Protein AF-A0A5K0XL33-F1 (afdb_monomer)

Mean predicted aligned error: 4.5 Å

Radius of gyration: 13.96 Å; Cα contacts (8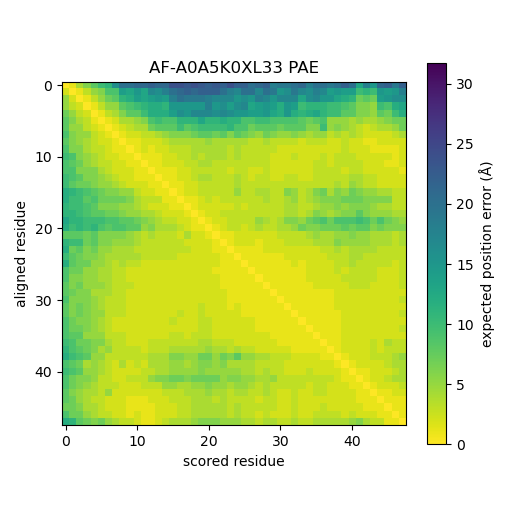 Å, |Δi|>4): 30; chains: 1; bounding box: 24×27×38 Å

Organism: NCBI:txid210225

Foldseek 3Di:
DDDADPAAEAEDEDDDDDDPPDDPVNVVVVVVVVCVVVPQPRHHYHYD

Solvent-accessible surface area (backbone atoms only — not comparable to full-atom values): 3259 Å² total; per-residue (Å²): 134,89,88,71,80,88,56,55,78,44,80,45,77,76,80,90,76,83,59,92,90,68,50,72,66,59,52,49,54,51,52,51,53,51,46,62,75,69,60,55,81,78,38,47,76,45,80,89

Sequence (48 aa):
PMSMVLPGVVGFKLVGKLRNGVTATDLVLTVTQILRKHGVVGKFVEFY

Secondary structure (DSSP, 8-state):
--------EEEE---S-PPTT--HHHHHHHHHHHHHHHT-TTSEEEE-

Nearest PDB structures (foldseek):
  4i03-assembly1_A  TM=4.749E-01  e=5.356E+00  Homo sapiens

pLDDT: mean 91.42, std 6.57, range [67.31, 97.25]

Structure (mmCIF, N/CA/C/O backbone):
data_AF-A0A5K0XL33-F1
#
_entry.id   AF-A0A5K0XL33-F1
#
loop_
_atom_site.group_PDB
_atom_site.id
_atom_site.type_symbol
_atom_site.label_atom_id
_atom_site.label_alt_id
_atom_site.label_comp_id
_atom_site.label_asym_id
_atom_site.label_entity_id
_atom_site.label_seq_id
_atom_site.pdbx_PDB_ins_code
_atom_site.Cartn_x
_atom_site.Cartn_y
_atom_site.Cartn_z
_atom_site.oc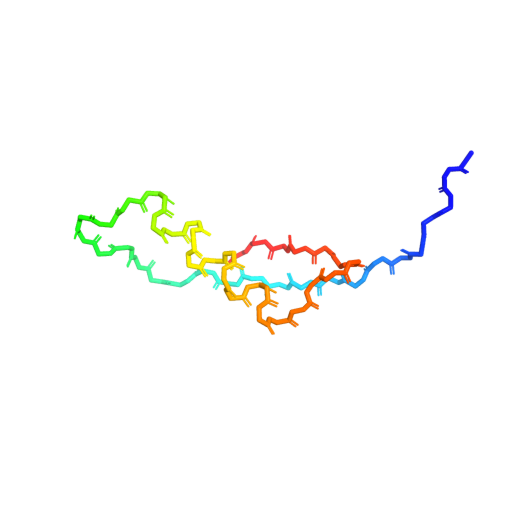cupancy
_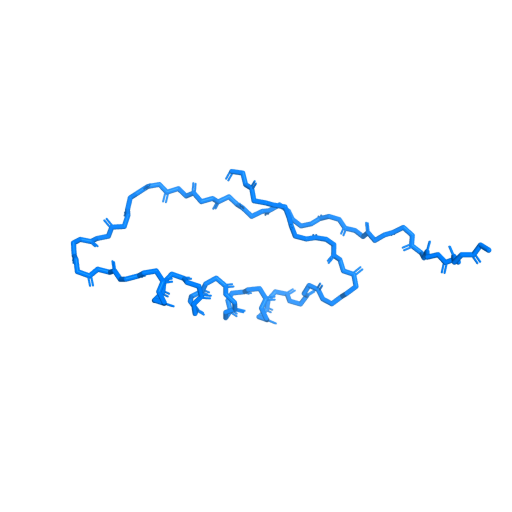atom_site.B_iso_or_equiv
_atom_site.auth_seq_id
_atom_site.auth_comp_id
_atom_site.auth_asym_id
_atom_site.auth_atom_id
_atom_site.pdbx_PDB_model_num
ATOM 1 N N . PRO A 1 1 ? 12.335 21.820 -20.268 1.00 67.31 1 PRO A N 1
ATOM 2 C CA . PRO A 1 1 ? 11.534 20.570 -20.283 1.00 67.31 1 PRO A CA 1
ATOM 3 C C . PRO A 1 1 ? 12.240 19.457 -19.493 1.00 67.31 1 PR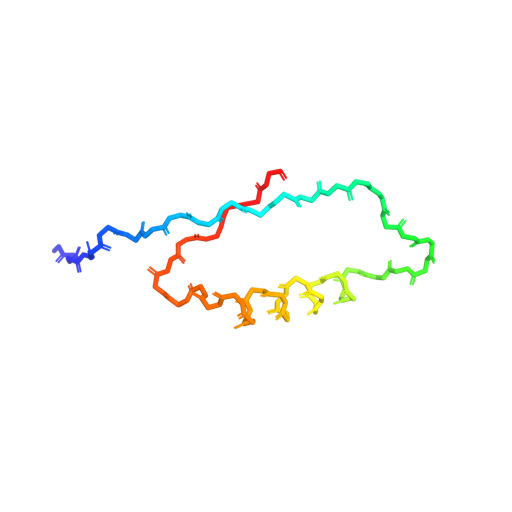O A C 1
ATOM 5 O O . PRO A 1 1 ? 13.350 19.081 -19.858 1.00 67.31 1 PRO A O 1
ATOM 8 N N . MET A 1 2 ? 11.638 18.959 -18.404 1.00 71.38 2 MET A N 1
ATOM 9 C CA . MET A 1 2 ? 12.115 17.722 -17.774 1.00 71.38 2 MET A CA 1
ATOM 10 C C . MET A 1 2 ? 11.630 16.543 -18.614 1.00 71.38 2 MET A C 1
ATOM 12 O O . MET A 1 2 ? 10.428 16.358 -18.786 1.00 71.38 2 MET A O 1
ATOM 16 N N . SER A 1 3 ? 12.568 15.789 -19.179 1.00 73.12 3 SER A N 1
ATOM 17 C CA . SER A 1 3 ? 12.255 14.542 -19.867 1.00 73.12 3 SER A CA 1
ATOM 18 C C . SER A 1 3 ? 12.148 13.443 -18.814 1.00 73.12 3 SER A C 1
ATOM 20 O O . SER A 1 3 ? 13.104 13.197 -18.079 1.00 73.12 3 SER A O 1
ATOM 22 N N . MET A 1 4 ? 10.974 12.828 -18.703 1.00 78.31 4 MET A N 1
ATOM 23 C CA . MET A 1 4 ? 10.729 11.688 -17.826 1.00 78.31 4 MET A CA 1
ATOM 24 C C . MET A 1 4 ? 10.247 10.529 -18.692 1.00 78.31 4 MET A C 1
ATOM 26 O O . MET A 1 4 ? 9.344 10.695 -19.512 1.00 78.31 4 MET A O 1
ATOM 30 N N . VAL A 1 5 ? 10.856 9.357 -18.520 1.00 79.00 5 VAL A N 1
ATOM 31 C CA . VAL A 1 5 ? 10.329 8.111 -19.090 1.00 79.00 5 VAL A CA 1
ATOM 32 C C . VAL A 1 5 ? 8.957 7.876 -18.471 1.00 79.00 5 VAL A C 1
ATOM 34 O O . VAL A 1 5 ? 8.843 7.959 -17.250 1.00 79.00 5 VAL A O 1
ATOM 37 N N . LEU A 1 6 ? 7.934 7.609 -19.291 1.00 84.12 6 LEU A N 1
ATOM 38 C CA . LEU A 1 6 ? 6.574 7.376 -18.804 1.00 84.12 6 LEU A CA 1
ATOM 39 C C . LEU A 1 6 ? 6.600 6.219 -17.785 1.00 84.12 6 LEU A C 1
ATOM 41 O O . LEU A 1 6 ? 6.905 5.084 -18.167 1.00 84.12 6 LEU A O 1
ATOM 45 N N . PRO A 1 7 ? 6.351 6.480 -16.493 1.00 86.50 7 PRO A N 1
ATOM 46 C CA . PRO A 1 7 ? 6.477 5.451 -15.474 1.00 86.50 7 PRO A CA 1
ATOM 47 C C . PRO A 1 7 ? 5.283 4.495 -15.545 1.00 86.50 7 PRO A C 1
ATOM 49 O O . PRO A 1 7 ? 4.153 4.898 -15.819 1.00 86.50 7 PRO A O 1
ATOM 52 N N . GLY A 1 8 ? 5.527 3.214 -15.269 1.00 90.00 8 GLY A N 1
ATOM 53 C CA . GLY A 1 8 ? 4.441 2.247 -15.100 1.00 90.00 8 GLY A CA 1
ATOM 54 C C . GLY A 1 8 ? 3.580 2.584 -13.878 1.00 90.00 8 GLY A C 1
ATOM 55 O O . GLY A 1 8 ? 4.074 3.188 -12.926 1.00 90.00 8 GLY A O 1
ATOM 56 N N . VAL A 1 9 ? 2.313 2.167 -13.884 1.00 94.19 9 VAL A N 1
ATOM 57 C CA . VAL A 1 9 ? 1.377 2.372 -12.765 1.00 94.19 9 VAL A CA 1
ATOM 58 C C . VAL A 1 9 ? 1.141 1.051 -12.037 1.00 94.19 9 VAL A C 1
ATOM 60 O O . VAL A 1 9 ? 0.892 0.019 -12.658 1.00 94.19 9 VAL A O 1
ATOM 63 N N . VAL A 1 10 ? 1.225 1.082 -10.710 1.00 93.69 10 VAL A N 1
ATOM 64 C CA . VAL A 1 10 ? 0.924 -0.031 -9.810 1.00 93.69 10 VAL A CA 1
ATOM 65 C C . VAL A 1 10 ? -0.323 0.333 -9.022 1.00 93.69 10 VAL A C 1
ATOM 67 O O . VAL A 1 10 ? -0.288 1.204 -8.157 1.00 93.69 10 VAL A O 1
ATOM 70 N N . GLY A 1 11 ? -1.426 -0.344 -9.321 1.00 94.38 11 GLY A N 1
ATOM 71 C CA . GLY A 1 11 ? -2.662 -0.191 -8.568 1.00 94.38 11 GLY A CA 1
ATOM 72 C C . GLY A 1 11 ? -2.595 -0.930 -7.227 1.00 94.38 11 GLY A C 1
ATOM 73 O O . GLY A 1 11 ? -2.294 -2.124 -7.187 1.00 94.38 11 GLY A O 1
ATOM 74 N N . PHE A 1 12 ? -2.920 -0.242 -6.138 1.00 95.12 12 PHE A N 1
ATOM 75 C CA . PHE A 1 12 ? -2.947 -0.766 -4.779 1.00 95.12 12 PHE A CA 1
ATOM 76 C C . PHE A 1 12 ? -4.374 -0.725 -4.230 1.00 95.12 12 PHE A C 1
ATOM 78 O O . PHE A 1 12 ? -4.865 0.323 -3.812 1.00 95.12 12 PHE A O 1
ATOM 85 N N . LYS A 1 13 ? -5.030 -1.888 -4.212 1.00 94.69 13 LYS A N 1
ATOM 86 C CA . LYS A 1 13 ? -6.402 -2.015 -3.720 1.00 94.69 13 LYS A CA 1
ATOM 87 C C . LYS A 1 13 ? -6.431 -2.252 -2.217 1.00 94.69 13 LYS A C 1
ATOM 89 O O . LYS A 1 13 ? -5.895 -3.257 -1.742 1.00 94.69 13 LYS A O 1
ATOM 94 N N . LEU A 1 14 ? -7.117 -1.389 -1.477 1.00 93.88 14 LEU A N 1
ATOM 95 C CA . LEU A 1 14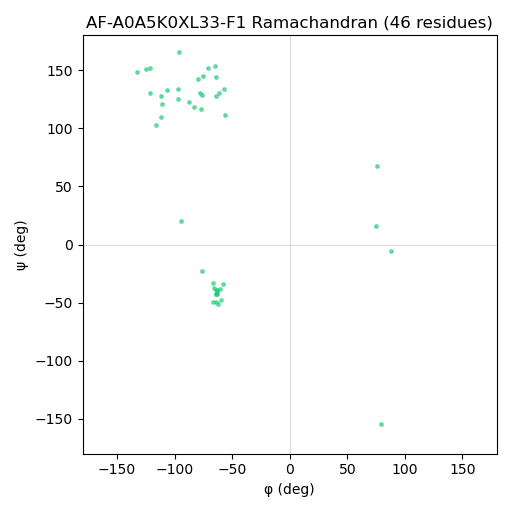 ? -7.386 -1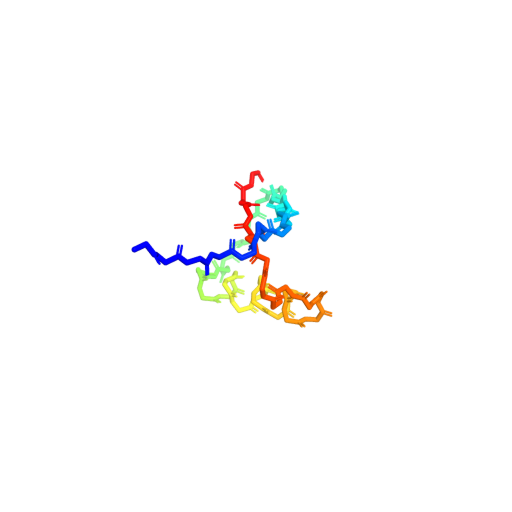.603 -0.053 1.00 93.88 14 LEU A CA 1
ATOM 96 C C . LEU A 1 14 ? -8.782 -2.206 0.120 1.00 93.88 14 LEU A C 1
ATOM 98 O O . LEU A 1 14 ? -9.776 -1.666 -0.353 1.00 93.88 14 LEU A O 1
ATOM 102 N N . VAL A 1 15 ? -8.867 -3.349 0.801 1.00 93.88 15 VAL A N 1
ATOM 103 C CA . VAL A 1 15 ? -10.140 -4.047 1.037 1.00 93.88 15 VAL A CA 1
ATOM 104 C C . VAL A 1 15 ? -10.379 -4.291 2.521 1.00 93.88 15 VAL A C 1
ATOM 106 O O . VAL A 1 15 ? -9.445 -4.473 3.300 1.00 93.88 15 VAL A O 1
ATOM 109 N N . GLY A 1 16 ? -11.655 -4.347 2.901 1.00 93.81 16 GLY A N 1
ATOM 110 C CA . GLY A 1 16 ? -12.072 -4.624 4.272 1.00 93.81 16 GLY A CA 1
ATOM 111 C C . GLY A 1 16 ? -11.978 -3.406 5.192 1.00 93.81 16 GLY A C 1
ATOM 112 O O . GLY A 1 16 ? -12.098 -2.263 4.756 1.00 93.81 16 GLY A O 1
ATOM 113 N N . LYS A 1 17 ? -11.828 -3.664 6.493 1.00 93.62 17 LYS A N 1
ATOM 114 C CA . LYS A 1 17 ? -11.713 -2.640 7.539 1.00 93.62 17 LYS A CA 1
ATOM 115 C C . LYS A 1 17 ? -10.547 -2.972 8.457 1.00 93.62 17 LYS A C 1
ATOM 117 O O . LYS A 1 17 ? -10.244 -4.144 8.685 1.00 93.62 17 LYS A O 1
ATOM 122 N N . LEU A 1 18 ? -9.916 -1.934 8.998 1.00 93.75 18 LEU A N 1
ATOM 123 C CA . LEU A 1 18 ? -8.889 -2.098 10.020 1.00 93.75 18 LEU A CA 1
ATOM 124 C C . LEU A 1 18 ? -9.498 -2.717 11.280 1.00 93.75 18 LEU A C 1
ATOM 126 O O . LEU A 1 18 ? -10.649 -2.449 11.631 1.00 93.75 18 LEU A O 1
ATOM 130 N N . ARG A 1 19 ? -8.716 -3.562 11.953 1.00 93.31 19 ARG A N 1
ATOM 131 C CA . ARG A 1 19 ? -9.103 -4.130 13.248 1.00 93.31 19 ARG A CA 1
ATOM 132 C C . ARG A 1 19 ? -9.061 -3.040 14.319 1.00 93.31 19 ARG A C 1
ATOM 134 O O . ARG A 1 19 ? -8.266 -2.106 14.228 1.00 93.31 19 ARG A O 1
ATOM 141 N N . ASN A 1 20 ? -9.880 -3.193 15.356 1.00 92.81 20 ASN A N 1
ATOM 142 C CA . ASN A 1 20 ? -9.835 -2.301 16.513 1.00 92.81 20 ASN A CA 1
ATOM 143 C C . ASN A 1 20 ? -8.430 -2.311 17.134 1.00 92.81 20 ASN A C 1
ATOM 145 O O . ASN A 1 20 ? -7.844 -3.377 17.319 1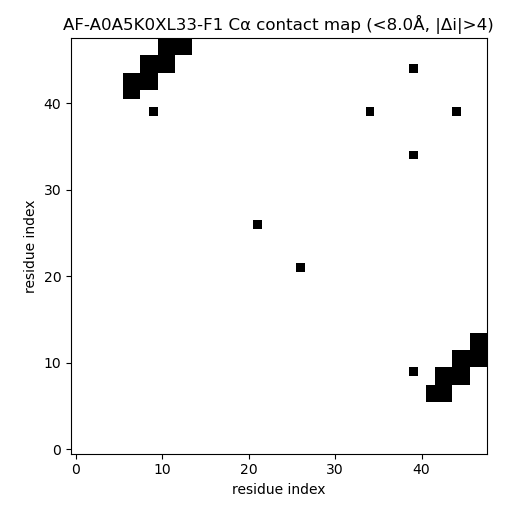.00 92.81 20 ASN A O 1
ATOM 149 N N . GLY A 1 21 ? -7.900 -1.124 17.435 1.00 93.44 21 GLY A N 1
ATOM 150 C CA . GLY A 1 21 ? -6.551 -0.945 17.983 1.00 93.44 21 GLY A CA 1
ATOM 151 C C . GLY A 1 21 ? -5.432 -0.817 16.943 1.00 93.44 21 GLY A C 1
ATOM 152 O O . GLY A 1 21 ? -4.306 -0.529 17.329 1.00 93.44 21 GLY A O 1
ATOM 153 N N . VAL A 1 22 ? -5.716 -0.980 15.644 1.00 95.62 22 VAL A N 1
ATOM 154 C CA . VAL A 1 22 ? -4.741 -0.702 14.575 1.00 95.62 22 VAL A CA 1
ATOM 155 C C . VAL A 1 22 ? -4.652 0.802 14.343 1.00 95.62 22 VAL A C 1
ATOM 157 O O . VAL A 1 22 ? -5.672 1.470 14.158 1.00 95.62 22 VAL A O 1
ATOM 160 N N . THR A 1 23 ? -3.432 1.332 14.319 1.00 95.44 23 THR A N 1
ATOM 161 C CA . THR A 1 23 ? -3.179 2.753 14.072 1.00 95.44 23 THR A CA 1
ATOM 162 C C . THR A 1 23 ? -2.850 3.028 12.605 1.00 95.44 23 THR A C 1
ATOM 164 O O . THR A 1 23 ? -2.531 2.129 11.823 1.00 95.44 23 THR A O 1
ATOM 167 N N . ALA A 1 24 ? -2.890 4.305 12.215 1.00 93.44 24 ALA A N 1
ATOM 168 C CA . ALA A 1 24 ? -2.449 4.734 10.887 1.00 93.44 24 ALA A CA 1
ATOM 169 C C . ALA A 1 24 ? -0.981 4.354 10.613 1.00 93.44 24 ALA A C 1
ATOM 171 O O . ALA A 1 24 ? -0.630 3.999 9.486 1.00 93.44 24 ALA A O 1
ATOM 172 N N . THR A 1 25 ? -0.141 4.377 11.651 1.00 96.38 25 THR A N 1
ATOM 173 C CA . THR A 1 25 ? 1.273 4.004 11.562 1.00 96.38 25 THR A CA 1
ATOM 174 C C . THR A 1 25 ? 1.437 2.530 11.194 1.00 96.38 25 THR A C 1
ATOM 176 O O . THR A 1 25 ? 2.227 2.196 10.314 1.00 96.38 25 THR A O 1
ATOM 179 N N . ASP A 1 26 ? 0.646 1.641 11.792 1.00 95.00 26 ASP A N 1
ATOM 180 C CA . ASP A 1 26 ? 0.696 0.208 11.480 1.00 95.00 26 ASP A CA 1
ATOM 181 C C . ASP A 1 26 ? 0.298 -0.064 10.025 1.00 95.00 26 ASP A C 1
ATOM 183 O O . ASP A 1 26 ? 0.933 -0.862 9.325 1.00 95.00 26 ASP A O 1
ATOM 187 N N . LEU A 1 27 ? -0.728 0.645 9.540 1.00 94.00 27 LEU A N 1
ATOM 188 C CA . LEU A 1 27 ? -1.166 0.549 8.152 1.00 94.00 27 LEU A CA 1
ATOM 189 C C . LEU A 1 27 ? -0.065 1.010 7.190 1.00 94.00 27 LEU A C 1
ATOM 191 O O . LEU A 1 27 ? 0.281 0.268 6.270 1.00 94.00 27 LEU A O 1
ATOM 195 N N . VAL A 1 28 ? 0.518 2.197 7.395 1.00 95.19 28 VAL A N 1
ATOM 196 C CA . VAL A 1 28 ? 1.543 2.717 6.474 1.00 95.19 28 VAL A CA 1
ATOM 197 C C . VAL A 1 28 ? 2.814 1.866 6.502 1.00 95.19 28 VAL A C 1
ATOM 199 O O . VAL A 1 28 ? 3.393 1.601 5.448 1.00 95.19 28 VAL A O 1
ATOM 202 N N . LEU A 1 29 ? 3.223 1.346 7.663 1.00 97.25 29 LEU A N 1
ATOM 203 C CA . LEU A 1 29 ? 4.354 0.419 7.763 1.00 97.25 29 LEU A CA 1
ATOM 204 C C . LEU A 1 29 ? 4.084 -0.882 6.998 1.00 97.25 29 LEU A C 1
ATOM 206 O O . LEU A 1 29 ? 4.959 -1.384 6.294 1.00 97.25 29 LEU A O 1
ATOM 210 N N . THR A 1 30 ? 2.856 -1.393 7.060 1.00 94.75 30 THR A N 1
ATOM 211 C CA . THR A 1 30 ? 2.465 -2.597 6.317 1.00 94.75 30 THR A CA 1
ATOM 212 C C . THR A 1 30 ? 2.478 -2.349 4.808 1.00 94.75 30 THR A C 1
ATOM 214 O O . THR A 1 30 ? 3.101 -3.104 4.059 1.00 94.75 30 THR A O 1
ATOM 217 N N . VAL A 1 31 ? 1.847 -1.265 4.348 1.00 94.31 31 VAL A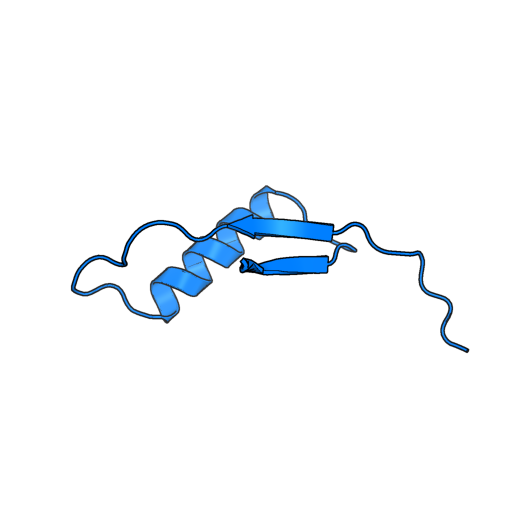 N 1
ATOM 218 C CA . VAL A 1 31 ? 1.798 -0.896 2.922 1.00 94.31 31 VAL A CA 1
ATOM 219 C C . VAL A 1 31 ? 3.207 -0.676 2.368 1.00 94.31 31 VAL A C 1
ATOM 221 O O . VAL A 1 31 ? 3.561 -1.235 1.330 1.00 94.31 31 VAL A O 1
ATOM 224 N N . THR A 1 32 ? 4.046 0.082 3.077 1.00 94.69 32 THR A N 1
ATOM 225 C CA . THR A 1 32 ? 5.425 0.362 2.646 1.00 94.69 32 THR A CA 1
ATOM 226 C C . THR A 1 32 ? 6.281 -0.901 2.583 1.00 94.69 32 THR A C 1
ATOM 228 O O . THR A 1 32 ? 7.042 -1.065 1.626 1.00 94.69 32 THR A O 1
ATOM 231 N N . GLN A 1 33 ? 6.132 -1.840 3.526 1.00 96.19 33 GLN A N 1
ATOM 232 C CA . GLN A 1 33 ? 6.821 -3.130 3.445 1.00 96.19 33 GLN A CA 1
ATOM 233 C C . GLN A 1 33 ? 6.391 -3.951 2.223 1.00 96.19 33 GLN A C 1
ATOM 235 O O . GLN A 1 33 ? 7.249 -4.533 1.554 1.00 96.19 33 GLN A O 1
ATOM 240 N N . ILE A 1 34 ? 5.093 -3.989 1.907 1.00 94.94 34 ILE A N 1
ATOM 241 C CA . ILE A 1 34 ? 4.568 -4.709 0.737 1.00 94.94 34 ILE A CA 1
ATOM 242 C C . ILE A 1 34 ? 5.111 -4.094 -0.557 1.00 94.94 34 ILE A C 1
ATOM 244 O O . ILE A 1 34 ? 5.667 -4.809 -1.391 1.00 94.94 34 ILE A O 1
ATOM 248 N N . LEU A 1 35 ? 5.023 -2.770 -0.705 1.00 94.50 35 LEU A N 1
ATOM 249 C CA . LEU A 1 35 ? 5.518 -2.053 -1.885 1.00 94.50 35 LEU A CA 1
ATOM 250 C C . LEU A 1 35 ? 7.028 -2.231 -2.079 1.00 94.50 35 LEU A C 1
ATOM 252 O O . LEU A 1 35 ? 7.493 -2.418 -3.206 1.00 94.50 35 LEU A O 1
ATOM 256 N N . ARG A 1 36 ? 7.800 -2.238 -0.985 1.00 94.75 36 ARG A N 1
ATOM 257 C CA . ARG A 1 36 ? 9.244 -2.489 -1.032 1.00 94.75 36 ARG A CA 1
ATOM 258 C C . ARG A 1 36 ? 9.561 -3.897 -1.529 1.00 94.75 36 ARG A C 1
ATOM 260 O O . ARG A 1 36 ? 10.459 -4.043 -2.351 1.00 94.75 36 ARG A O 1
ATOM 267 N N . LYS A 1 37 ? 8.826 -4.915 -1.068 1.00 94.19 37 LYS A N 1
ATOM 268 C CA . LYS A 1 37 ? 8.976 -6.295 -1.563 1.00 94.19 37 LYS A CA 1
ATOM 269 C C . LYS A 1 37 ? 8.551 -6.434 -3.027 1.00 94.19 37 LYS A C 1
ATOM 271 O O . LYS A 1 37 ? 9.136 -7.235 -3.742 1.00 94.19 37 LYS A O 1
ATOM 276 N N . HIS A 1 38 ? 7.561 -5.657 -3.468 1.00 92.50 38 HIS A N 1
ATOM 277 C CA . HIS A 1 38 ? 7.067 -5.686 -4.846 1.00 92.50 38 HIS A CA 1
ATOM 278 C C . HIS A 1 38 ? 7.988 -4.967 -5.852 1.00 92.50 38 HIS A C 1
ATOM 280 O O . HIS A 1 38 ? 7.947 -5.268 -7.041 1.00 92.50 38 HIS A O 1
ATOM 286 N N . GLY A 1 39 ? 8.834 -4.034 -5.404 1.00 90.50 39 GLY A N 1
ATOM 287 C CA . GLY A 1 39 ? 9.789 -3.346 -6.278 1.00 90.50 39 GLY A CA 1
ATOM 288 C C . GLY A 1 39 ? 9.130 -2.288 -7.169 1.00 90.50 39 GLY A C 1
ATOM 289 O O . GLY A 1 39 ? 9.074 -2.410 -8.394 1.00 90.50 39 GLY A O 1
ATOM 290 N N . VAL A 1 40 ? 8.642 -1.215 -6.545 1.00 93.12 40 VAL A N 1
ATOM 291 C CA . VAL A 1 40 ? 7.946 -0.104 -7.226 1.00 93.12 40 VAL A CA 1
ATOM 292 C C . VAL A 1 40 ? 8.855 1.082 -7.589 1.00 93.12 40 VAL A C 1
ATOM 294 O O . VAL A 1 40 ? 8.378 2.191 -7.809 1.00 93.12 40 VAL A O 1
ATOM 297 N N . VAL A 1 41 ? 10.174 0.873 -7.659 1.00 90.81 41 VAL A N 1
ATOM 298 C CA . VAL A 1 41 ? 11.131 1.934 -8.024 1.00 90.81 41 VAL A CA 1
ATOM 299 C C . VAL A 1 41 ? 10.875 2.393 -9.463 1.00 90.81 41 VAL A C 1
ATOM 301 O O . VAL A 1 41 ? 10.816 1.571 -10.376 1.00 90.81 41 VAL A O 1
ATOM 304 N N . GLY A 1 42 ? 10.711 3.704 -9.661 1.00 89.56 42 GLY A N 1
ATOM 305 C CA . GLY A 1 42 ? 10.453 4.298 -10.980 1.00 89.56 42 GLY A CA 1
ATOM 306 C C . GLY A 1 42 ? 9.029 4.091 -11.514 1.00 89.56 42 GLY A C 1
ATOM 307 O O . GLY A 1 42 ? 8.801 4.272 -12.707 1.00 89.56 42 GLY A O 1
ATOM 308 N N . LYS A 1 43 ? 8.078 3.699 -10.656 1.00 91.69 43 LYS A N 1
ATOM 309 C CA . LYS A 1 43 ? 6.660 3.504 -10.991 1.00 91.69 43 LYS A CA 1
ATOM 310 C C . LYS A 1 43 ? 5.778 4.410 -10.131 1.00 91.69 43 LYS A C 1
ATOM 312 O O . LYS A 1 43 ? 6.138 4.724 -8.998 1.00 91.69 43 LYS A O 1
ATOM 317 N N . PHE A 1 44 ? 4.610 4.790 -10.641 1.00 92.56 44 PHE A N 1
ATOM 318 C CA . PHE A 1 44 ? 3.563 5.389 -9.817 1.00 92.56 44 PHE A CA 1
ATOM 319 C C . PHE A 1 44 ? 2.804 4.305 -9.062 1.00 92.56 44 PHE A C 1
ATOM 321 O O . PHE A 1 44 ? 2.552 3.230 -9.600 1.00 92.56 44 PHE A O 1
ATOM 328 N N . VAL A 1 45 ? 2.428 4.597 -7.820 1.00 94.25 45 VAL A N 1
ATOM 329 C CA . VAL A 1 45 ? 1.530 3.756 -7.027 1.00 94.25 45 VAL A CA 1
ATOM 330 C C . VAL A 1 45 ? 0.218 4.513 -6.870 1.00 94.25 45 VAL A C 1
ATOM 332 O O . VAL A 1 45 ? 0.218 5.622 -6.340 1.00 94.25 45 VAL A O 1
ATOM 335 N N . GLU A 1 46 ? -0.880 3.930 -7.336 1.00 95.56 46 GLU A N 1
ATOM 336 C CA . GLU A 1 46 ? -2.222 4.511 -7.257 1.00 95.56 46 GLU A CA 1
ATOM 337 C C . GLU A 1 46 ? -3.079 3.690 -6.293 1.00 95.56 46 GLU A C 1
ATOM 339 O O . GLU A 1 46 ? -3.155 2.471 -6.420 1.00 95.56 46 GLU A O 1
ATOM 344 N N . PHE A 1 47 ? -3.713 4.343 -5.320 1.00 94.19 47 PHE A N 1
ATOM 345 C CA . PHE A 1 47 ? -4.577 3.685 -4.337 1.00 94.19 47 PHE A CA 1
ATOM 346 C C . PHE A 1 47 ? -6.043 3.786 -4.760 1.00 94.19 47 PHE A C 1
ATOM 348 O O . PHE A 1 47 ? -6.491 4.877 -5.113 1.00 94.19 47 PHE A O 1
ATOM 355 N N . TYR A 1 48 ? -6.780 2.671 -4.692 1.00 92.38 48 TYR A N 1
ATOM 356 C CA . TYR A 1 48 ? -8.199 2.592 -5.065 1.00 92.38 48 TYR A CA 1
ATOM 357 C C . TYR A 1 48 ? -8.988 1.544 -4.263 1.00 92.38 48 TYR A C 1
ATOM 359 O O . TYR A 1 48 ? -8.365 0.699 -3.568 1.00 92.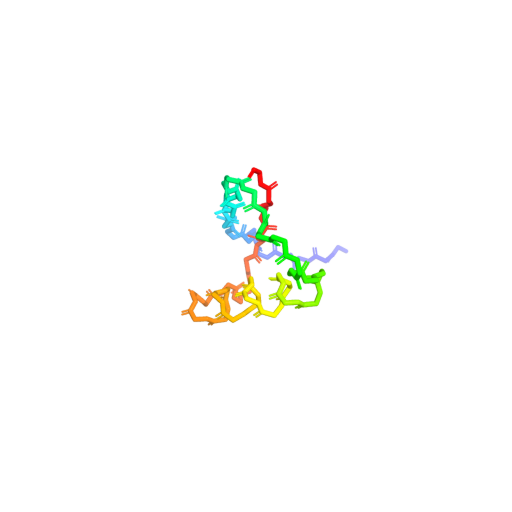38 48 TYR A O 1
#

InterPro domains:
  IPR001030 Aconitase/3-isopropylmalate dehydratase large subunit, alpha/beta/alpha domain [PF00330] (1-48)
  IPR006249 Aconitase/Iron-responsive element-binding protein 2 [PTHR11670] (1-48)
  IPR015931 Aconitase/3-isopropylmalate dehydratase large subunit, alpha/beta/alpha, subdomain 1/3 [G3DSA:3.30.499.10] (1-48)
  IPR036008 Aconitase, iron-sulfur domain [SSF53732] (1-48)